Protein AF-A0A5C7M9V4-F1 (afdb_monomer)

Foldseek 3Di:
DDLVVLVPDDLLRLLVLLCVLQQWAPWDCVCVVVPPQAIWTHHNPDPPRDIDGRDSQLQDPVSLVSLVVVCVVVVLVVQLVCQLCVPPVDPDDHSNSSSSSSSVSSVD

pLDDT: mean 83.97, std 14.18, range [41.09, 96.88]

Solvent-accessible surface area (backbone atoms only — not comparable to full-atom values): 6188 Å² total; per-residue (Å²): 109,55,71,74,63,53,71,70,44,52,65,69,59,46,39,53,50,50,40,47,78,69,43,43,38,81,70,40,66,79,43,50,74,50,89,84,56,46,38,31,19,25,56,70,81,60,85,84,75,61,73,38,68,47,71,61,32,46,80,29,58,76,51,40,51,62,57,50,54,52,33,56,76,69,70,41,51,64,59,30,49,51,49,43,37,79,75,66,75,47,97,74,68,48,30,39,51,50,47,48,17,46,52,50,50,75,56,112

Sequence (108 aa):
MTRSEVQKLSDELLLLKVAWLLGWKSIDKRYALFAHRGLSGRKPNDVDGIEHPVPDYPHDLNACHEMEKTIIKKGLVQDYVDHMFEENGEWHATARQRCEAFVLTMQK

Secondary structure (DSSP, 8-state):
--HHHHHTS-HHHHHHHHHHHTT-EEEEGGGGGSTTS--EEE-TT-SS---EEPP-TTT-TTTHHHHHHHHHHHT-HHHHHHHHHHHHS-TT--HHHHHHHHHHHHT-

Mean predicted aligned error: 5.88 Å

Radius of gyration: 13.82 Å; Cα contacts (8 Å, |Δi|>4): 134; chains: 1; bounding box: 35×24×36 Å

Structure (mmCIF, N/CA/C/O backbone):
data_AF-A0A5C7M9V4-F1
#
_entry.id   AF-A0A5C7M9V4-F1
#
loop_
_atom_site.group_PDB
_atom_site.id
_atom_site.type_symbol
_atom_site.label_atom_id
_atom_site.label_alt_id
_atom_site.label_comp_id
_atom_site.label_asym_id
_atom_site.label_entity_id
_atom_site.label_seq_id
_atom_site.pdbx_PDB_ins_code
_atom_site.Cartn_x
_atom_site.Cartn_y
_atom_site.Cartn_z
_atom_site.occupancy
_atom_site.B_iso_or_equiv
_atom_site.auth_seq_id
_atom_site.auth_comp_id
_atom_site.auth_asym_id
_atom_site.auth_atom_id
_atom_site.pdbx_PDB_model_num
ATOM 1 N N . MET A 1 1 ? 0.919 -5.653 10.106 1.00 85.12 1 MET A N 1
ATOM 2 C CA . MET A 1 1 ? 1.474 -4.561 10.943 1.00 85.12 1 MET A CA 1
ATOM 3 C C . MET A 1 1 ? 0.336 -3.921 11.713 1.00 85.12 1 MET A C 1
ATOM 5 O O . MET A 1 1 ? -0.796 -3.987 11.253 1.00 85.12 1 MET A O 1
ATOM 9 N N . THR A 1 2 ? 0.610 -3.317 12.863 1.00 90.62 2 THR A N 1
ATOM 10 C CA . THR A 1 2 ? -0.377 -2.496 13.574 1.00 90.62 2 THR A CA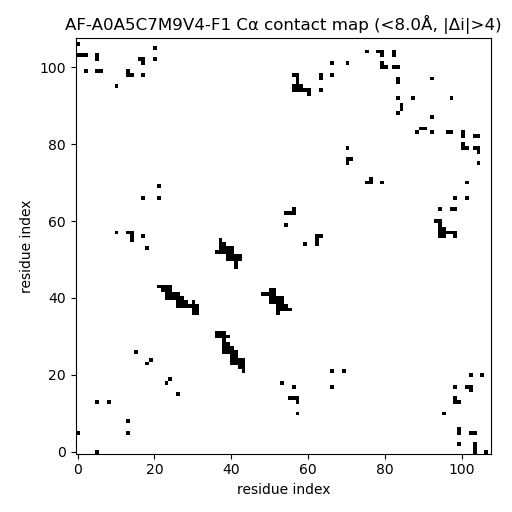 1
ATOM 11 C C . THR A 1 2 ? -0.518 -1.126 12.904 1.00 90.62 2 THR A C 1
ATOM 13 O O . THR A 1 2 ? 0.398 -0.657 12.225 1.00 90.62 2 THR A O 1
ATOM 16 N N . ARG A 1 3 ? -1.646 -0.444 13.130 1.00 89.50 3 ARG A N 1
ATOM 17 C CA . ARG A 1 3 ? -1.891 0.920 12.623 1.00 89.50 3 ARG A CA 1
ATOM 18 C C . ARG A 1 3 ? -0.785 1.902 13.019 1.00 89.50 3 ARG A C 1
ATOM 20 O O . ARG A 1 3 ? -0.240 2.585 12.159 1.00 89.50 3 ARG A O 1
ATOM 27 N N . SER A 1 4 ? -0.388 1.902 14.295 1.00 91.75 4 SER A N 1
ATOM 28 C CA . SER A 1 4 ? 0.671 2.794 14.794 1.00 91.75 4 SER A CA 1
ATOM 29 C C . SER A 1 4 ? 2.021 2.549 14.114 1.00 91.75 4 SER A C 1
ATOM 31 O O . SER A 1 4 ? 2.788 3.486 13.909 1.00 91.75 4 SER A O 1
ATOM 33 N N . GLU A 1 5 ? 2.327 1.302 13.749 1.00 94.62 5 GLU A N 1
ATOM 34 C CA . GLU A 1 5 ? 3.551 0.985 13.007 1.00 94.62 5 GLU A CA 1
ATOM 35 C C . GLU A 1 5 ? 3.503 1.515 11.573 1.00 94.62 5 GLU A C 1
ATOM 37 O O . GLU A 1 5 ? 4.525 1.973 11.070 1.00 94.62 5 GLU A O 1
ATOM 42 N N . VAL A 1 6 ? 2.339 1.457 10.918 1.00 94.00 6 VAL A N 1
ATOM 43 C CA . VAL A 1 6 ? 2.165 1.933 9.537 1.00 94.00 6 VAL A CA 1
ATOM 44 C C . VAL A 1 6 ? 2.257 3.459 9.461 1.00 94.00 6 VAL A C 1
ATOM 46 O O . VAL A 1 6 ? 2.992 3.973 8.624 1.00 94.00 6 VAL A O 1
ATOM 49 N N . GLN A 1 7 ? 1.618 4.182 10.380 1.00 92.38 7 GLN A N 1
ATOM 50 C CA . GLN A 1 7 ? 1.649 5.654 10.419 1.00 92.38 7 GLN A CA 1
ATOM 51 C C . GLN A 1 7 ? 3.055 6.228 10.644 1.00 92.38 7 GLN A C 1
ATOM 53 O O . GLN A 1 7 ? 3.380 7.315 10.176 1.00 92.38 7 GLN A O 1
ATOM 58 N N . LYS A 1 8 ? 3.916 5.491 11.355 1.00 95.44 8 LYS A N 1
ATOM 59 C CA . LYS A 1 8 ? 5.307 5.893 11.622 1.00 95.44 8 LYS A CA 1
ATOM 60 C C . LYS A 1 8 ? 6.246 5.675 10.436 1.00 95.44 8 LYS A C 1
ATOM 62 O O . LYS A 1 8 ? 7.420 6.033 10.525 1.00 95.44 8 LYS A O 1
ATOM 67 N N . LEU A 1 9 ? 5.779 5.060 9.350 1.00 92.44 9 LEU A N 1
ATOM 68 C CA . LEU A 1 9 ? 6.600 4.871 8.160 1.00 92.44 9 LEU A CA 1
ATOM 69 C C . LEU A 1 9 ? 6.880 6.215 7.493 1.00 92.44 9 LEU A C 1
ATOM 71 O O . LEU A 1 9 ? 5.985 7.040 7.340 1.00 92.44 9 LEU A O 1
ATOM 75 N N . SER A 1 10 ? 8.105 6.411 7.011 1.00 92.31 10 SER A N 1
ATOM 76 C CA . SER A 1 10 ? 8.355 7.468 6.031 1.00 92.31 10 SER A CA 1
ATOM 77 C C . SER A 1 10 ? 7.590 7.180 4.736 1.00 92.31 10 SER A C 1
ATOM 79 O O . SER A 1 10 ? 7.290 6.024 4.429 1.00 92.31 10 SER A O 1
ATOM 81 N N . ASP A 1 11 ? 7.313 8.215 3.947 1.00 90.62 11 ASP A N 1
ATOM 82 C CA . ASP A 1 11 ? 6.639 8.102 2.646 1.00 90.62 11 ASP A CA 1
ATOM 83 C C . ASP A 1 11 ? 7.375 7.138 1.716 1.00 90.62 11 ASP A C 1
ATOM 85 O O . ASP A 1 11 ? 6.748 6.323 1.052 1.00 90.62 11 ASP A O 1
ATOM 89 N N . GLU A 1 12 ? 8.709 7.125 1.754 1.00 87.31 12 GLU A N 1
ATOM 90 C CA . GLU A 1 12 ? 9.518 6.170 0.993 1.00 87.31 12 GLU A CA 1
ATOM 91 C C . GLU A 1 12 ? 9.271 4.712 1.424 1.00 87.31 12 GLU A C 1
ATOM 93 O O . GLU A 1 12 ? 9.107 3.821 0.586 1.00 87.31 12 GLU A O 1
ATOM 98 N N . LEU A 1 13 ? 9.223 4.436 2.732 1.00 90.06 13 LEU A N 1
ATOM 99 C CA . LEU A 1 13 ? 8.966 3.082 3.232 1.00 90.06 13 LEU A CA 1
ATOM 100 C C . LEU A 1 13 ? 7.518 2.650 2.991 1.00 90.06 13 LEU A C 1
ATOM 102 O O . LEU A 1 13 ? 7.268 1.472 2.716 1.00 90.06 13 LEU A O 1
ATOM 106 N N . LEU A 1 14 ? 6.576 3.587 3.086 1.00 93.38 14 LEU A N 1
ATOM 107 C CA . LEU A 1 14 ? 5.173 3.358 2.770 1.00 93.38 14 LEU A CA 1
ATOM 108 C C . LEU A 1 14 ? 5.002 3.038 1.279 1.00 93.38 14 LEU A C 1
ATOM 110 O O . LEU A 1 14 ? 4.393 2.023 0.940 1.00 93.38 14 LEU A O 1
ATOM 114 N N . LEU A 1 15 ? 5.631 3.827 0.405 1.00 91.94 15 LEU A N 1
ATOM 115 C CA . LEU A 1 15 ? 5.675 3.623 -1.040 1.00 91.94 15 LEU A CA 1
ATOM 116 C C . LEU A 1 15 ? 6.195 2.224 -1.401 1.00 91.94 15 LEU A C 1
ATOM 118 O O . LEU A 1 15 ? 5.556 1.497 -2.162 1.00 91.94 15 LEU A O 1
ATOM 122 N N . LEU A 1 16 ? 7.328 1.819 -0.816 1.00 89.44 16 LEU A N 1
ATOM 123 C CA . LEU A 1 16 ? 7.912 0.491 -1.030 1.00 89.44 16 LEU A CA 1
ATOM 124 C C . LEU A 1 16 ? 6.950 -0.630 -0.635 1.00 89.44 16 LEU A C 1
ATOM 126 O O . LEU A 1 16 ? 6.792 -1.602 -1.375 1.00 89.44 16 LEU A O 1
ATOM 130 N N . LYS A 1 17 ? 6.284 -0.497 0.518 1.00 92.94 17 LYS A N 1
ATOM 131 C CA . LYS A 1 17 ? 5.309 -1.493 0.979 1.00 92.94 17 LYS A CA 1
ATOM 132 C C . LYS A 1 17 ? 4.110 -1.590 0.047 1.00 92.94 17 LYS A C 1
ATOM 134 O O . LYS A 1 17 ? 3.740 -2.705 -0.314 1.00 92.94 17 LYS A O 1
ATOM 139 N N . VAL A 1 18 ? 3.532 -0.460 -0.358 1.00 94.12 18 VAL A N 1
ATOM 140 C CA . VAL A 1 18 ? 2.420 -0.425 -1.319 1.00 94.12 18 VAL A CA 1
ATOM 141 C C . VAL A 1 18 ? 2.823 -1.116 -2.619 1.00 94.12 18 VAL A C 1
ATOM 143 O O . VAL A 1 18 ? 2.129 -2.024 -3.075 1.00 94.12 18 VAL A O 1
ATOM 146 N N . ALA A 1 19 ? 3.977 -0.751 -3.180 1.00 92.12 19 ALA A N 1
ATOM 147 C CA . ALA A 1 19 ? 4.475 -1.337 -4.416 1.00 92.12 19 ALA A CA 1
ATOM 148 C C . ALA A 1 19 ? 4.666 -2.861 -4.292 1.00 92.12 19 ALA A C 1
ATOM 150 O O . ALA A 1 19 ? 4.196 -3.613 -5.146 1.00 92.12 19 ALA A O 1
ATOM 151 N N . TRP A 1 20 ? 5.269 -3.353 -3.206 1.00 91.50 20 TRP A N 1
ATOM 152 C CA . TRP A 1 20 ? 5.403 -4.798 -2.985 1.00 91.50 20 TRP A CA 1
ATOM 153 C C . TRP A 1 20 ? 4.059 -5.518 -2.870 1.00 91.50 20 TRP A C 1
ATOM 155 O O . TRP A 1 20 ? 3.889 -6.581 -3.465 1.00 91.50 20 TRP A O 1
ATOM 165 N N . LEU A 1 21 ? 3.091 -4.946 -2.152 1.00 94.38 21 LEU A N 1
ATOM 166 C CA . LEU A 1 21 ? 1.751 -5.526 -1.996 1.00 94.38 21 LEU A CA 1
ATOM 167 C C . LEU A 1 21 ? 0.949 -5.525 -3.305 1.00 94.38 21 LEU A C 1
ATOM 169 O O . LEU A 1 21 ? 0.124 -6.410 -3.527 1.00 94.38 21 LEU A O 1
ATOM 173 N N . LEU A 1 22 ? 1.232 -4.571 -4.193 1.00 93.12 22 LEU A N 1
ATOM 174 C CA . LEU A 1 22 ? 0.734 -4.546 -5.567 1.00 93.12 22 LEU A CA 1
ATOM 175 C C . LEU A 1 22 ? 1.472 -5.522 -6.497 1.00 93.12 22 LEU A C 1
ATOM 177 O O . LEU A 1 22 ? 1.077 -5.676 -7.648 1.00 93.12 22 LEU A O 1
ATOM 181 N N . GLY A 1 23 ? 2.517 -6.200 -6.014 1.00 91.56 23 GLY A N 1
ATOM 182 C CA . GLY A 1 23 ? 3.263 -7.214 -6.756 1.00 91.56 23 GLY A CA 1
ATOM 183 C C . GLY A 1 23 ? 4.412 -6.670 -7.603 1.00 91.56 23 GLY A C 1
ATOM 184 O O . GLY A 1 23 ? 4.911 -7.395 -8.466 1.00 91.56 23 GLY A O 1
ATOM 185 N N . TRP A 1 24 ? 4.833 -5.419 -7.390 1.00 90.56 24 TRP A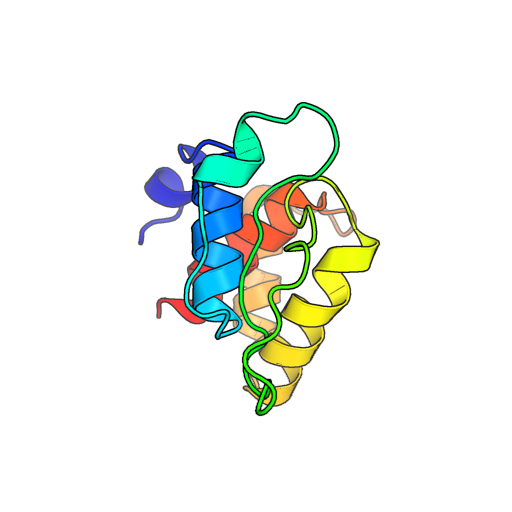 N 1
ATOM 186 C CA . TRP A 1 24 ? 6.035 -4.885 -8.029 1.00 90.56 24 TRP A CA 1
ATOM 187 C C . TRP A 1 24 ? 7.263 -5.699 -7.611 1.00 90.56 24 TRP A C 1
ATOM 189 O O . TRP A 1 24 ? 7.410 -6.091 -6.450 1.00 90.56 24 TRP A O 1
ATOM 199 N N . LYS A 1 25 ? 8.165 -5.948 -8.562 1.00 84.75 25 LYS A N 1
ATOM 200 C CA . LYS A 1 25 ? 9.384 -6.746 -8.364 1.00 84.75 25 LYS A CA 1
ATOM 201 C C . LYS A 1 25 ? 10.627 -5.916 -8.648 1.00 84.75 25 LYS A C 1
ATOM 203 O O . LYS A 1 25 ? 10.551 -4.920 -9.359 1.00 84.75 25 LYS A O 1
ATOM 208 N N . SER A 1 26 ? 11.773 -6.355 -8.123 1.00 81.69 26 SER A N 1
ATOM 209 C CA . SER A 1 26 ? 13.083 -5.747 -8.407 1.00 81.69 26 SER A CA 1
ATOM 210 C C . SER A 1 26 ? 13.090 -4.225 -8.228 1.00 81.69 26 SER A C 1
ATOM 212 O O . SER A 1 26 ? 13.573 -3.510 -9.095 1.00 81.69 26 SER A O 1
ATOM 214 N N . ILE A 1 27 ? 12.492 -3.734 -7.135 1.00 79.25 27 ILE A N 1
ATOM 215 C CA . ILE A 1 27 ? 12.415 -2.293 -6.883 1.00 79.25 27 ILE A CA 1
ATOM 216 C C . ILE A 1 27 ? 13.818 -1.780 -6.549 1.00 79.25 27 ILE A C 1
ATOM 218 O O . ILE A 1 27 ? 14.375 -2.140 -5.507 1.00 79.25 27 ILE A O 1
ATOM 222 N N . ASP A 1 28 ? 14.384 -0.962 -7.430 1.00 71.06 28 ASP A N 1
ATOM 223 C CA . ASP A 1 28 ? 15.718 -0.400 -7.277 1.00 71.06 28 ASP A CA 1
ATOM 224 C C . ASP A 1 28 ? 15.646 0.981 -6.613 1.00 71.06 28 ASP A C 1
ATOM 226 O O . ASP A 1 28 ? 15.019 1.923 -7.102 1.00 71.06 28 ASP A O 1
ATOM 230 N N . LYS A 1 29 ? 16.321 1.101 -5.467 1.00 66.25 29 LYS A N 1
ATOM 231 C CA . LYS A 1 29 ? 16.423 2.347 -4.699 1.00 66.25 29 LYS A CA 1
ATOM 232 C C . LYS A 1 29 ? 17.475 3.304 -5.255 1.00 66.25 29 LYS A C 1
ATOM 234 O O . LYS A 1 29 ? 17.465 4.479 -4.906 1.00 66.25 29 LYS A O 1
ATOM 239 N N . ARG A 1 30 ? 18.388 2.837 -6.117 1.00 58.16 30 ARG A N 1
ATOM 240 C CA . ARG A 1 30 ? 19.475 3.658 -6.682 1.00 58.16 30 ARG A CA 1
ATOM 241 C C . ARG A 1 30 ? 18.946 4.823 -7.517 1.00 58.16 30 ARG A C 1
ATOM 243 O O . ARG A 1 30 ? 19.618 5.845 -7.613 1.00 58.16 30 ARG A O 1
ATOM 250 N N . TYR A 1 31 ? 17.733 4.707 -8.056 1.00 49.94 31 TYR A N 1
ATOM 251 C CA . TYR A 1 31 ? 17.088 5.772 -8.823 1.00 49.94 31 TYR A CA 1
ATOM 252 C C . TYR A 1 31 ? 16.391 6.839 -7.964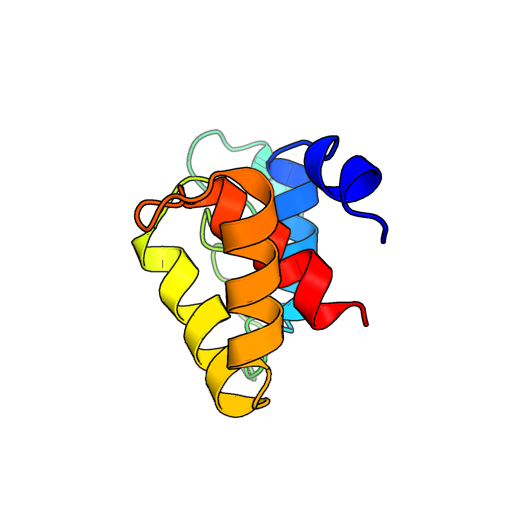 1.00 49.94 31 TYR A C 1
ATOM 254 O O . TYR A 1 31 ? 16.146 7.931 -8.472 1.00 49.94 31 TYR A O 1
ATOM 262 N N . ALA A 1 32 ? 16.197 6.606 -6.658 1.00 49.78 32 ALA A N 1
ATOM 263 C CA . ALA A 1 32 ? 15.682 7.622 -5.732 1.00 49.78 32 ALA A CA 1
ATOM 264 C C . ALA A 1 32 ? 16.642 8.820 -5.563 1.00 49.78 32 ALA A C 1
ATOM 266 O O . ALA A 1 32 ? 16.216 9.913 -5.204 1.00 49.78 32 ALA A O 1
ATOM 267 N N . LEU A 1 33 ? 17.935 8.631 -5.865 1.00 42.09 33 LEU A N 1
ATOM 268 C CA . LEU A 1 33 ? 18.971 9.669 -5.792 1.00 42.09 33 LEU A CA 1
ATOM 269 C C . LEU A 1 33 ? 18.918 10.684 -6.946 1.00 42.09 33 LEU A C 1
ATOM 271 O O . LEU A 1 33 ? 19.481 11.771 -6.823 1.00 42.09 33 LEU A O 1
ATOM 275 N N . PHE A 1 34 ? 18.231 10.380 -8.052 1.00 43.78 34 PHE A N 1
ATOM 276 C CA . PHE A 1 34 ? 18.014 11.347 -9.127 1.00 43.78 34 PHE A CA 1
ATOM 277 C C . PHE A 1 34 ? 16.675 12.046 -8.886 1.00 43.78 34 PHE A C 1
ATOM 279 O O . PHE A 1 34 ? 15.623 11.568 -9.307 1.00 43.78 34 PHE A O 1
ATOM 286 N N . ALA A 1 35 ? 16.776 13.171 -8.174 1.00 41.09 35 ALA A N 1
ATOM 287 C CA . ALA A 1 35 ? 15.784 14.023 -7.502 1.00 41.09 35 ALA A CA 1
ATOM 288 C C . ALA A 1 35 ? 14.410 14.323 -8.156 1.00 41.09 35 ALA A C 1
ATOM 290 O O . ALA A 1 35 ? 13.666 15.134 -7.616 1.00 41.09 35 ALA A O 1
ATOM 291 N N . HIS A 1 36 ? 14.017 13.697 -9.268 1.00 45.31 36 HIS A N 1
ATOM 292 C CA . HIS A 1 36 ? 12.734 13.944 -9.937 1.00 45.31 36 HIS A CA 1
ATOM 293 C C . HIS A 1 36 ? 12.029 12.691 -10.493 1.00 45.31 36 HIS A C 1
ATOM 295 O O . HIS A 1 36 ? 11.029 12.844 -11.191 1.00 45.31 36 HIS A O 1
ATOM 301 N N . ARG A 1 37 ? 12.528 11.462 -10.256 1.00 51.97 37 ARG A N 1
ATOM 302 C CA . ARG A 1 37 ? 11.977 10.249 -10.912 1.00 51.97 37 ARG A CA 1
ATOM 303 C C . ARG A 1 37 ? 11.448 9.128 -10.006 1.00 51.97 37 ARG A C 1
ATOM 305 O O . ARG A 1 37 ? 10.872 8.187 -10.542 1.00 51.97 37 ARG A O 1
ATOM 312 N N . GLY A 1 38 ? 11.554 9.243 -8.682 1.00 60.41 38 GLY A N 1
ATOM 313 C CA . GLY A 1 38 ? 11.027 8.228 -7.758 1.00 60.41 38 GLY A CA 1
ATOM 314 C C . GLY A 1 38 ? 11.756 6.877 -7.841 1.00 60.41 38 GLY A C 1
ATOM 315 O O . GLY A 1 38 ? 12.853 6.775 -8.391 1.00 60.41 38 GLY A O 1
ATOM 316 N N . LEU A 1 39 ? 11.163 5.836 -7.252 1.00 69.56 39 LEU A N 1
ATOM 317 C CA . LEU A 1 39 ? 11.665 4.457 -7.335 1.00 69.56 39 LEU A CA 1
ATOM 318 C C . LEU A 1 39 ? 11.407 3.873 -8.733 1.00 69.56 39 LEU A C 1
ATOM 320 O O . LEU A 1 39 ? 10.430 4.245 -9.377 1.00 69.56 39 LEU A O 1
ATOM 324 N N . SER A 1 40 ? 12.219 2.913 -9.183 1.00 77.38 40 SER A N 1
ATOM 325 C CA . SER A 1 40 ? 11.911 2.082 -10.359 1.00 77.38 40 SER A CA 1
ATOM 326 C C . SER A 1 40 ? 11.702 0.626 -9.956 1.00 77.38 40 SER A C 1
ATOM 328 O O . SER A 1 40 ? 12.247 0.165 -8.957 1.00 77.38 40 SER A O 1
ATOM 330 N N . GLY A 1 41 ? 10.892 -0.109 -10.712 1.00 76.56 41 GLY A N 1
ATOM 331 C CA . GLY A 1 41 ? 10.682 -1.537 -10.512 1.00 76.56 41 GLY A CA 1
ATOM 332 C C . GLY A 1 41 ? 9.956 -2.179 -11.686 1.00 76.56 41 GLY A C 1
ATOM 333 O O . GLY A 1 41 ? 9.466 -1.506 -12.591 1.00 76.56 41 GLY A O 1
ATOM 334 N N . ARG A 1 42 ? 9.867 -3.505 -11.675 1.00 81.31 42 ARG A N 1
ATOM 335 C CA . ARG A 1 42 ? 9.124 -4.269 -12.681 1.00 81.31 42 ARG A CA 1
ATOM 336 C C . ARG A 1 42 ? 7.668 -4.394 -12.272 1.00 81.31 42 ARG A C 1
ATOM 338 O O . ARG A 1 42 ? 7.373 -4.717 -11.116 1.00 81.31 42 ARG A O 1
ATOM 345 N N . LYS A 1 43 ? 6.761 -4.186 -13.225 1.00 81.75 43 LYS A N 1
ATOM 346 C CA . LYS A 1 43 ? 5.326 -4.378 -12.992 1.00 81.75 43 LYS A CA 1
ATOM 347 C C . LYS A 1 43 ? 5.008 -5.866 -12.754 1.00 81.75 43 LYS A C 1
ATOM 349 O O . LYS A 1 43 ? 5.745 -6.730 -13.228 1.00 81.75 43 LYS A O 1
ATOM 354 N N . PRO A 1 44 ? 3.895 -6.197 -12.071 1.00 74.25 44 PRO A N 1
ATOM 355 C CA . PRO A 1 44 ? 3.562 -7.578 -11.693 1.00 74.25 44 PRO A CA 1
ATOM 356 C C . PRO A 1 44 ? 3.500 -8.580 -12.859 1.00 74.25 44 PRO A C 1
ATOM 358 O O . PRO A 1 44 ? 3.752 -9.766 -12.651 1.00 74.25 44 PRO A O 1
ATOM 361 N N . ASN A 1 45 ? 3.210 -8.098 -14.072 1.00 77.44 45 ASN A N 1
ATOM 362 C CA . ASN A 1 45 ? 3.047 -8.902 -15.288 1.00 77.44 45 ASN A CA 1
ATOM 363 C C . ASN A 1 45 ? 4.075 -8.561 -16.376 1.00 77.44 45 ASN A C 1
ATOM 365 O O . ASN A 1 45 ? 3.845 -8.850 -17.546 1.00 77.44 45 ASN A O 1
ATOM 369 N N . ASP A 1 46 ? 5.167 -7.894 -16.009 1.00 78.25 46 ASP A N 1
ATOM 370 C CA . ASP A 1 46 ? 6.171 -7.488 -16.982 1.00 78.25 46 ASP A CA 1
ATOM 371 C C . ASP A 1 46 ? 7.017 -8.690 -17.415 1.00 78.25 46 ASP A C 1
ATOM 373 O O . ASP A 1 46 ? 7.719 -9.301 -16.601 1.00 78.25 46 ASP A O 1
ATOM 377 N N . VAL A 1 47 ? 6.908 -9.052 -18.691 1.00 68.31 47 VAL A N 1
ATOM 378 C CA . VAL A 1 47 ? 7.621 -10.183 -19.303 1.00 68.31 47 VAL A CA 1
ATOM 379 C C . VAL A 1 47 ? 8.919 -9.744 -19.976 1.00 68.31 47 VAL A C 1
ATOM 381 O O . VAL A 1 47 ? 9.832 -10.556 -20.119 1.00 68.31 47 VAL A O 1
ATOM 384 N N . ASP A 1 48 ? 9.042 -8.454 -20.294 1.00 75.06 48 ASP A N 1
ATOM 385 C CA . ASP A 1 48 ? 10.145 -7.907 -21.089 1.00 75.06 48 ASP A CA 1
ATOM 386 C C . ASP A 1 48 ? 11.358 -7.539 -20.217 1.00 75.06 48 ASP A C 1
ATOM 388 O O . ASP A 1 48 ? 12.430 -7.193 -20.713 1.00 75.06 48 ASP A O 1
ATOM 392 N N . GLY A 1 49 ? 11.200 -7.617 -18.890 1.00 73.12 49 GLY A N 1
ATOM 393 C CA . GLY A 1 49 ? 12.239 -7.284 -17.915 1.00 73.12 49 GLY A CA 1
ATOM 394 C C . GLY A 1 49 ? 12.523 -5.784 -17.797 1.00 73.12 49 GLY A C 1
ATOM 395 O O . GLY A 1 49 ? 13.508 -5.417 -17.150 1.00 73.12 49 GLY A O 1
ATOM 396 N N . ILE A 1 50 ? 11.673 -4.945 -18.394 1.00 78.25 50 ILE A N 1
ATOM 397 C CA . ILE A 1 50 ? 11.795 -3.488 -18.408 1.00 78.25 50 ILE A CA 1
ATOM 398 C C . ILE A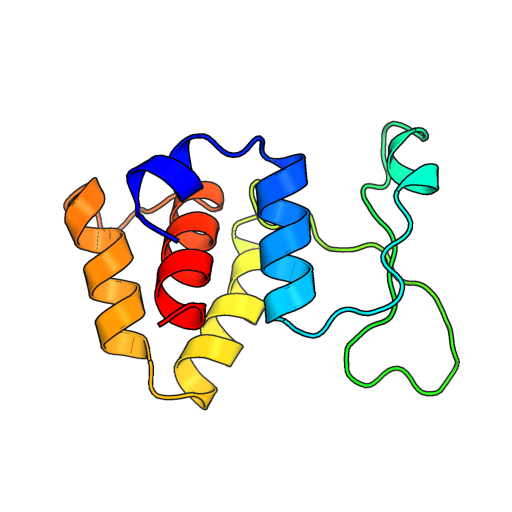 1 50 ? 11.459 -2.933 -17.018 1.00 78.25 50 ILE A C 1
ATOM 400 O O . ILE A 1 50 ? 10.524 -3.367 -16.350 1.00 78.25 50 ILE A O 1
ATOM 404 N N . GLU A 1 51 ? 12.257 -1.980 -16.541 1.00 81.00 51 GLU A N 1
ATOM 405 C CA . GLU A 1 51 ? 11.943 -1.253 -15.312 1.00 81.00 51 GLU A CA 1
ATOM 406 C C . GLU A 1 51 ? 11.075 -0.034 -15.618 1.00 81.00 51 GLU A C 1
ATOM 408 O O . GLU A 1 51 ? 11.343 0.743 -16.537 1.00 81.00 51 GLU A O 1
ATOM 413 N N . HIS A 1 52 ? 10.043 0.154 -14.804 1.00 81.81 52 HIS A N 1
ATOM 414 C CA . HIS A 1 52 ? 9.132 1.282 -14.866 1.00 81.81 52 HIS A CA 1
ATOM 415 C C . HIS A 1 52 ? 9.259 2.145 -13.612 1.00 81.81 52 HIS A C 1
ATOM 417 O O . HIS A 1 52 ? 9.542 1.614 -12.536 1.00 81.81 52 HIS A O 1
ATOM 423 N N . PRO A 1 53 ? 9.000 3.459 -13.711 1.00 84.19 53 PRO A N 1
ATOM 424 C CA . PRO A 1 53 ? 8.856 4.284 -12.523 1.00 84.19 53 PRO A CA 1
ATOM 425 C C . PRO A 1 53 ? 7.688 3.759 -11.680 1.00 84.19 53 PRO A C 1
ATOM 427 O O . PRO A 1 53 ? 6.586 3.532 -12.192 1.00 84.19 53 PRO A O 1
ATOM 430 N N . VAL A 1 54 ? 7.944 3.548 -10.393 1.00 85.88 54 VAL A N 1
ATOM 431 C CA . VAL A 1 54 ? 6.920 3.249 -9.396 1.00 85.88 54 VAL A CA 1
ATOM 432 C C . VAL A 1 54 ? 6.149 4.548 -9.146 1.00 85.88 54 VAL A C 1
ATOM 434 O O . VAL A 1 54 ? 6.778 5.560 -8.828 1.00 85.88 54 VAL A O 1
ATOM 437 N N . PRO A 1 55 ? 4.813 4.555 -9.294 1.00 88.31 55 PRO A N 1
ATOM 438 C CA . PRO A 1 55 ? 4.000 5.734 -9.017 1.00 88.31 55 PRO A CA 1
ATOM 439 C C . PRO A 1 55 ? 4.189 6.241 -7.588 1.00 88.31 55 PRO A C 1
ATOM 441 O O . PRO A 1 55 ? 4.347 5.438 -6.672 1.00 88.31 55 PRO A O 1
ATOM 444 N N . ASP A 1 56 ? 4.112 7.554 -7.388 1.00 88.44 56 ASP A N 1
ATOM 445 C CA . ASP A 1 56 ? 4.234 8.181 -6.068 1.00 88.44 56 ASP A CA 1
ATOM 446 C C . ASP A 1 56 ? 2.925 8.059 -5.266 1.00 88.44 56 ASP A C 1
ATOM 448 O O . ASP A 1 56 ? 2.210 9.033 -5.032 1.00 88.44 56 ASP A O 1
ATOM 452 N N . TYR A 1 57 ? 2.569 6.824 -4.895 1.00 91.75 57 TYR A N 1
ATOM 453 C CA . TYR A 1 57 ? 1.290 6.514 -4.249 1.00 91.75 57 TYR A CA 1
ATOM 454 C C . TYR A 1 57 ? 0.985 7.372 -3.005 1.00 91.75 57 TYR A C 1
ATOM 456 O O . TYR A 1 57 ? -0.155 7.819 -2.897 1.00 91.75 57 TYR A O 1
ATOM 464 N N . PRO A 1 58 ? 1.932 7.657 -2.081 1.00 93.12 58 PRO A N 1
ATOM 465 C CA . PRO A 1 58 ? 1.631 8.465 -0.895 1.00 93.12 58 PRO A CA 1
ATOM 466 C C . PRO A 1 58 ? 1.237 9.919 -1.194 1.00 93.12 58 PRO A C 1
ATOM 468 O O . PRO A 1 58 ? 0.582 10.545 -0.360 1.00 93.12 58 PRO A O 1
ATOM 471 N N . HIS A 1 59 ? 1.592 10.452 -2.367 1.00 89.19 59 HIS A N 1
ATOM 472 C CA . HIS A 1 59 ? 1.364 11.857 -2.719 1.00 89.19 59 HIS A CA 1
ATOM 473 C C . HIS A 1 59 ? 0.408 12.060 -3.907 1.00 89.19 59 HIS A C 1
ATOM 475 O O . HIS A 1 59 ? -0.084 13.172 -4.099 1.00 89.19 59 HIS A O 1
ATOM 481 N N . ASP A 1 60 ? 0.098 11.015 -4.682 1.00 89.81 60 ASP A N 1
ATOM 482 C CA . ASP A 1 60 ? -0.788 11.081 -5.851 1.00 89.81 60 ASP A CA 1
ATOM 483 C C . ASP A 1 60 ? -2.069 10.251 -5.655 1.00 89.81 60 ASP A C 1
ATOM 485 O O . ASP A 1 60 ? -2.074 9.016 -5.685 1.00 89.81 60 ASP A O 1
ATOM 489 N N . LEU A 1 61 ? -3.202 10.947 -5.513 1.00 89.56 61 LEU A N 1
ATOM 490 C CA . LEU A 1 61 ? -4.522 10.319 -5.409 1.00 89.56 61 LEU A CA 1
ATOM 491 C C . LEU A 1 61 ? -4.878 9.489 -6.649 1.00 89.56 61 LEU A C 1
ATOM 493 O O . LEU A 1 61 ? -5.527 8.455 -6.514 1.00 89.56 61 LEU A O 1
ATOM 497 N N . ASN A 1 62 ? -4.437 9.887 -7.845 1.00 89.44 62 ASN A N 1
ATOM 498 C CA . ASN A 1 62 ? -4.725 9.122 -9.057 1.00 89.44 62 ASN A CA 1
ATOM 499 C C . ASN A 1 62 ? -3.964 7.796 -9.077 1.00 89.44 62 ASN A C 1
ATOM 501 O O . ASN A 1 62 ? -4.494 6.793 -9.556 1.00 89.44 62 ASN A O 1
ATOM 505 N N . ALA A 1 63 ? -2.748 7.767 -8.523 1.00 89.44 63 ALA A N 1
ATOM 506 C CA . ALA A 1 63 ? -1.982 6.536 -8.377 1.00 89.44 63 ALA A CA 1
ATOM 507 C C . ALA A 1 63 ? -2.689 5.539 -7.44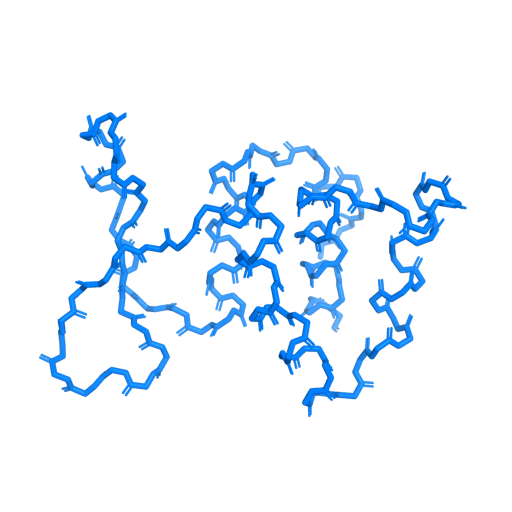1 1.00 89.44 63 ALA A C 1
ATOM 509 O O . ALA A 1 63 ? -2.630 4.327 -7.663 1.00 89.44 63 ALA A O 1
ATOM 510 N N . CYS A 1 64 ? -3.427 6.028 -6.438 1.00 93.44 64 CYS A N 1
ATOM 511 C CA . CYS A 1 64 ? -4.152 5.183 -5.488 1.00 93.44 64 CYS A CA 1
ATOM 512 C C . CYS A 1 64 ? -5.249 4.315 -6.131 1.00 93.44 64 CYS A C 1
ATOM 514 O O . CYS A 1 64 ? -5.583 3.265 -5.580 1.00 93.44 64 CYS A O 1
ATOM 516 N N . HIS A 1 65 ? -5.754 4.665 -7.319 1.00 92.00 65 HIS A N 1
ATOM 517 C CA . HIS A 1 65 ? -6.759 3.849 -8.009 1.00 92.00 65 HIS A CA 1
ATOM 518 C C . HIS A 1 65 ? -6.300 2.404 -8.272 1.00 92.00 65 HIS A C 1
ATOM 520 O O . HIS A 1 65 ? -7.122 1.488 -8.268 1.00 92.00 65 HIS A O 1
ATOM 526 N N . GLU A 1 66 ? -5.004 2.154 -8.484 1.00 89.62 66 GLU A N 1
ATOM 527 C CA . GLU A 1 66 ? -4.502 0.785 -8.690 1.00 89.62 66 GLU A CA 1
ATOM 528 C C . GLU A 1 66 ? -4.547 -0.060 -7.401 1.00 89.62 66 GLU A C 1
ATOM 530 O O . GLU A 1 66 ? -4.823 -1.266 -7.448 1.00 89.62 66 GLU A O 1
ATOM 535 N N . MET A 1 67 ? -4.362 0.573 -6.235 1.00 94.31 67 MET A N 1
ATOM 536 C CA . MET A 1 67 ? -4.594 -0.061 -4.931 1.00 94.31 67 MET A CA 1
ATOM 537 C C . MET A 1 67 ? -6.061 -0.444 -4.772 1.00 94.31 67 MET A C 1
ATOM 539 O O . MET A 1 67 ? -6.379 -1.588 -4.450 1.00 94.31 67 MET A O 1
ATOM 543 N N . GLU A 1 68 ? -6.965 0.480 -5.076 1.00 94.56 68 GLU A N 1
ATOM 544 C CA . GLU A 1 68 ? -8.406 0.288 -4.906 1.00 94.56 68 GLU A CA 1
ATOM 545 C C . GLU A 1 68 ? -8.958 -0.794 -5.837 1.00 94.56 68 GLU A C 1
ATOM 547 O O . GLU A 1 68 ? -9.716 -1.659 -5.399 1.00 94.56 68 GLU A O 1
ATOM 552 N N . LYS A 1 69 ? -8.499 -0.847 -7.095 1.00 95.06 69 LYS A N 1
ATOM 553 C CA . LYS A 1 69 ? -8.796 -1.968 -8.003 1.00 95.06 69 LYS A CA 1
ATOM 554 C C . LYS A 1 69 ? -8.367 -3.308 -7.408 1.00 95.06 69 LYS A C 1
ATOM 556 O O . LYS A 1 69 ? -9.092 -4.297 -7.526 1.00 95.06 69 LYS A O 1
ATOM 561 N N . THR A 1 70 ? -7.201 -3.347 -6.765 1.00 94.94 70 THR A N 1
ATOM 562 C CA . THR A 1 70 ? -6.681 -4.558 -6.117 1.00 94.94 70 THR A CA 1
ATOM 563 C C . THR A 1 70 ? -7.542 -4.968 -4.921 1.00 94.94 70 THR A C 1
ATOM 565 O O . THR A 1 70 ? -7.881 -6.147 -4.801 1.00 94.94 70 THR A O 1
ATOM 568 N N . ILE A 1 71 ? -7.955 -4.010 -4.087 1.00 96.81 71 ILE A N 1
ATOM 569 C CA . ILE A 1 71 ? -8.882 -4.223 -2.965 1.00 96.81 71 ILE A CA 1
ATOM 570 C C . ILE A 1 71 ? -10.227 -4.774 -3.452 1.00 96.81 71 ILE A C 1
ATOM 572 O O . ILE A 1 71 ? -10.687 -5.799 -2.945 1.00 96.81 71 ILE A O 1
ATOM 576 N N . ILE A 1 72 ? -10.823 -4.150 -4.476 1.00 96.31 72 ILE A N 1
ATOM 577 C CA . ILE A 1 72 ? -12.095 -4.583 -5.075 1.00 96.31 72 ILE A CA 1
ATOM 578 C C . ILE A 1 72 ? -11.973 -6.013 -5.601 1.00 96.31 72 ILE A C 1
ATOM 580 O O . ILE A 1 72 ? -12.787 -6.870 -5.263 1.00 96.31 72 ILE A O 1
ATOM 584 N N . LYS A 1 73 ? -10.924 -6.304 -6.380 1.00 96.06 73 LYS A N 1
ATOM 585 C CA . LYS A 1 73 ? -10.687 -7.639 -6.946 1.00 96.06 73 LYS A CA 1
ATOM 586 C C . LYS A 1 73 ? -10.541 -8.720 -5.870 1.00 96.06 73 LYS A C 1
ATOM 588 O O . LYS A 1 73 ? -10.895 -9.870 -6.116 1.00 96.06 73 LYS A O 1
ATOM 593 N N . LYS A 1 74 ? -10.001 -8.369 -4.700 1.00 95.31 74 LYS A N 1
ATOM 594 C CA . LYS A 1 74 ? -9.817 -9.280 -3.562 1.00 95.31 74 LYS A CA 1
ATOM 595 C C . LYS A 1 74 ? -11.034 -9.362 -2.635 1.00 95.31 74 LYS A C 1
ATOM 597 O O . LYS A 1 74 ? -11.011 -10.172 -1.717 1.00 95.31 74 LYS A O 1
ATOM 602 N N . GLY A 1 75 ? -12.077 -8.561 -2.862 1.00 96.38 75 GLY A N 1
ATOM 603 C CA . GLY A 1 75 ? -13.265 -8.530 -2.007 1.00 96.38 75 GLY A CA 1
ATOM 604 C C . GLY A 1 75 ? -13.025 -7.909 -0.627 1.00 96.38 75 GLY A C 1
ATOM 605 O O . GLY A 1 75 ? -13.793 -8.173 0.288 1.00 96.38 75 GLY A O 1
ATOM 606 N N . LEU A 1 76 ? -11.983 -7.084 -0.469 1.00 96.81 76 LEU A N 1
ATOM 607 C CA . LEU A 1 76 ? -11.565 -6.509 0.822 1.00 96.81 76 LEU A CA 1
ATOM 608 C C . LEU A 1 76 ? -12.080 -5.076 1.036 1.00 96.81 76 LEU A C 1
ATOM 610 O O . LEU A 1 76 ? -11.493 -4.298 1.785 1.00 96.81 76 LEU A O 1
ATOM 614 N N . VAL A 1 77 ? -13.144 -4.687 0.327 1.00 95.31 77 VAL A N 1
ATOM 615 C CA . VAL A 1 77 ? -13.622 -3.295 0.299 1.00 95.31 77 VAL A CA 1
ATOM 616 C C . VAL A 1 77 ? -14.023 -2.817 1.691 1.00 95.31 77 VAL A C 1
ATOM 618 O O . VAL A 1 77 ? -13.646 -1.712 2.065 1.00 95.31 77 VAL A O 1
ATOM 621 N N . GLN A 1 78 ? -14.738 -3.643 2.461 1.00 94.06 78 GLN A N 1
ATOM 622 C CA . GLN A 1 78 ? -15.194 -3.247 3.793 1.00 94.06 78 GLN A CA 1
ATOM 623 C C . GLN A 1 78 ? -14.021 -3.033 4.754 1.00 94.06 78 GLN A C 1
ATOM 625 O O . GLN A 1 78 ? -13.951 -1.975 5.363 1.00 94.06 78 GLN A O 1
ATOM 630 N N . ASP A 1 79 ? -13.054 -3.956 4.808 1.00 94.38 79 ASP A N 1
ATOM 631 C CA . ASP A 1 79 ? -11.848 -3.797 5.636 1.00 94.38 79 ASP A CA 1
ATOM 632 C C . ASP A 1 79 ? -11.072 -2.520 5.289 1.00 94.38 79 ASP A C 1
ATOM 634 O O . ASP A 1 79 ? -10.620 -1.792 6.172 1.00 94.38 79 ASP A O 1
ATOM 638 N N . TYR A 1 80 ? -10.930 -2.232 3.993 1.00 93.75 80 TYR A N 1
ATOM 639 C CA . TYR A 1 80 ? -10.250 -1.030 3.521 1.00 93.75 80 TYR A CA 1
ATOM 640 C C . TYR A 1 80 ? -10.979 0.248 3.934 1.00 93.75 80 TYR A C 1
ATOM 642 O O . TYR A 1 80 ? -10.351 1.191 4.417 1.00 93.75 80 TYR A O 1
ATOM 650 N N . VAL A 1 81 ? -12.303 0.268 3.779 1.00 91.69 81 VAL A N 1
ATOM 651 C CA . VAL A 1 81 ? -13.158 1.377 4.209 1.00 91.69 81 VAL A CA 1
ATOM 652 C C . VAL A 1 81 ? -13.068 1.558 5.721 1.00 91.69 81 VAL A C 1
ATOM 654 O O . VAL A 1 81 ? -12.759 2.659 6.166 1.00 91.69 81 VAL A O 1
ATOM 657 N N . ASP A 1 82 ? -13.228 0.497 6.506 1.00 91.12 82 ASP A N 1
ATOM 658 C CA . ASP A 1 82 ? -13.124 0.549 7.966 1.00 91.12 82 ASP A CA 1
ATOM 659 C C . ASP A 1 82 ? -11.770 1.128 8.393 1.00 91.12 82 ASP A C 1
ATOM 661 O O . ASP A 1 82 ? -11.704 2.030 9.230 1.00 91.12 82 ASP A O 1
ATOM 665 N N . HIS A 1 83 ? -10.681 0.710 7.737 1.00 91.25 83 HIS A N 1
ATOM 666 C CA . HIS A 1 83 ? -9.360 1.246 8.032 1.00 91.25 83 HIS A CA 1
ATOM 667 C C . HIS A 1 83 ? -9.193 2.732 7.689 1.00 91.25 83 HIS A C 1
ATOM 669 O O . HIS A 1 83 ? -8.481 3.418 8.427 1.00 91.25 83 HIS A O 1
ATOM 675 N N . MET A 1 84 ? -9.848 3.236 6.639 1.00 88.06 84 MET A N 1
ATOM 676 C CA . MET A 1 84 ? -9.866 4.669 6.313 1.00 88.06 84 MET A CA 1
ATOM 677 C C . MET A 1 84 ? -10.737 5.483 7.285 1.00 88.06 84 MET A C 1
ATOM 679 O O . MET A 1 84 ? -10.366 6.595 7.660 1.00 88.06 84 MET A O 1
ATOM 683 N N . PHE A 1 85 ? -11.888 4.947 7.705 1.0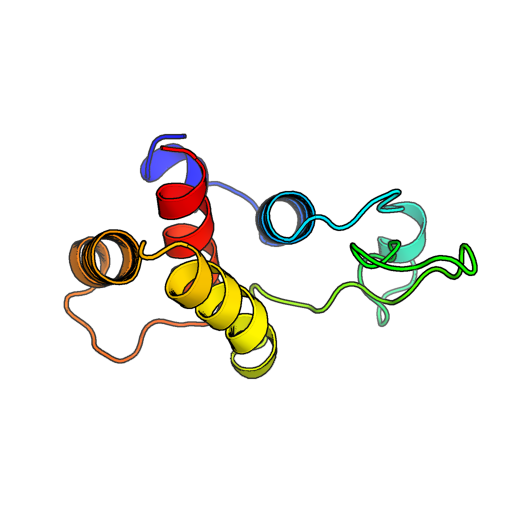0 82.75 85 PHE A N 1
ATOM 684 C CA . PHE A 1 85 ? -12.851 5.664 8.550 1.00 82.75 85 PHE A CA 1
ATOM 685 C C . PHE A 1 85 ? -12.465 5.701 10.028 1.00 82.75 85 PHE A C 1
ATOM 687 O O . PHE A 1 85 ? -12.702 6.720 10.674 1.00 82.75 85 PHE A O 1
ATOM 694 N N . GLU A 1 86 ? -11.837 4.642 10.548 1.00 75.25 86 GLU A N 1
ATOM 695 C CA . GLU A 1 86 ? -11.329 4.583 11.929 1.00 75.25 86 GLU A CA 1
ATOM 696 C C . GLU A 1 86 ? -10.342 5.713 12.269 1.00 75.25 86 GLU A C 1
ATOM 698 O O . GLU A 1 86 ? -10.103 5.980 13.444 1.00 75.25 86 GLU A O 1
ATOM 703 N N . GLU A 1 87 ? -9.751 6.363 11.263 1.00 61.28 87 GLU A N 1
ATOM 704 C CA . GLU A 1 87 ? -8.705 7.366 11.455 1.00 61.28 87 GLU A CA 1
ATOM 705 C C . GLU A 1 87 ? -9.224 8.806 11.449 1.00 61.28 87 GLU A C 1
ATOM 707 O O . GLU A 1 87 ? -8.779 9.609 12.264 1.00 61.28 87 GLU A O 1
ATOM 712 N N . ASN A 1 88 ? -10.186 9.130 1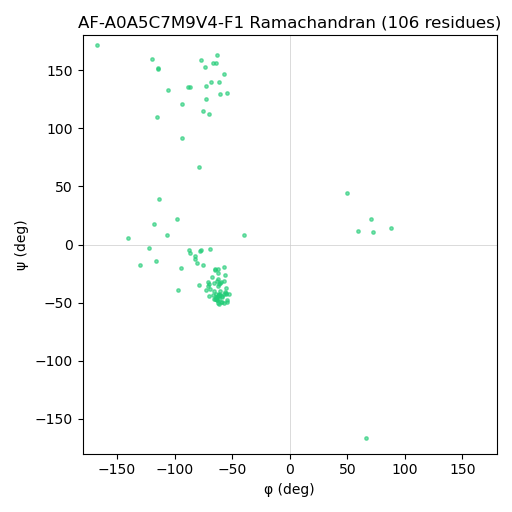0.578 1.00 55.62 88 ASN A N 1
ATOM 713 C CA . ASN A 1 88 ? -10.596 10.523 10.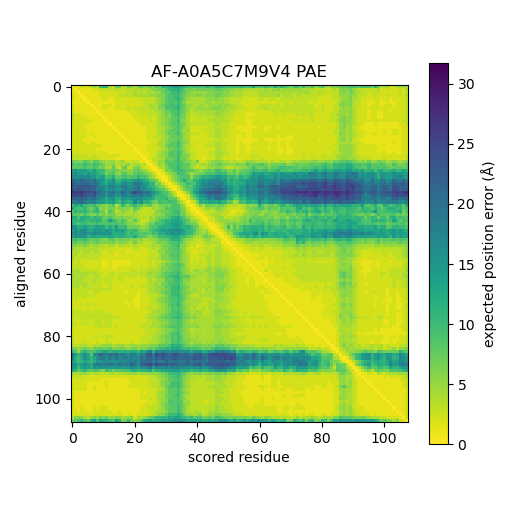367 1.00 55.62 88 ASN A CA 1
ATOM 714 C C . ASN A 1 88 ? -12.105 10.763 10.441 1.00 55.62 88 ASN A C 1
ATOM 716 O O . ASN A 1 88 ? -12.526 11.911 10.520 1.00 55.62 88 ASN A O 1
ATOM 720 N N . GLY A 1 89 ? -12.943 9.725 10.334 1.00 58.09 89 GLY A N 1
ATOM 721 C CA . GLY A 1 89 ? -14.376 9.912 10.063 1.00 58.09 89 GLY A CA 1
ATOM 722 C C . GLY A 1 89 ? -14.672 10.656 8.746 1.00 58.09 89 GLY A C 1
ATOM 723 O O . GLY A 1 89 ? -15.805 11.076 8.513 1.00 58.09 89 GLY A O 1
ATOM 724 N N . GLU A 1 90 ? -13.667 10.834 7.885 1.00 60.22 90 GLU A N 1
ATOM 725 C CA . GLU A 1 90 ? -13.744 11.670 6.693 1.00 60.22 90 GLU A CA 1
ATOM 726 C C . GLU A 1 90 ? -13.841 10.832 5.421 1.00 60.22 90 GLU A C 1
ATOM 728 O O . GLU A 1 90 ? -13.022 9.958 5.144 1.00 60.22 90 GLU A O 1
ATOM 733 N N . TRP A 1 91 ? -14.786 11.212 4.566 1.00 66.44 91 TRP A N 1
ATOM 734 C CA . TRP A 1 91 ? -14.903 10.720 3.192 1.00 66.44 91 TRP A CA 1
ATOM 735 C C . TRP A 1 91 ? -13.767 11.219 2.273 1.00 66.44 91 TRP A C 1
ATOM 737 O O . TRP A 1 91 ? -13.688 10.826 1.108 1.00 66.44 91 TRP A O 1
ATOM 747 N N . HIS A 1 92 ? -12.878 12.080 2.784 1.00 78.19 92 HIS A N 1
ATOM 748 C CA . HIS A 1 92 ? -11.845 12.800 2.035 1.00 78.19 92 HIS A CA 1
ATOM 749 C C . HIS A 1 92 ? -10.414 12.376 2.406 1.00 78.19 92 HIS A C 1
ATOM 751 O O . HIS A 1 92 ? -9.510 13.206 2.449 1.00 78.19 92 HIS A O 1
ATOM 757 N N . ALA A 1 93 ? -10.191 11.077 2.630 1.00 88.38 93 ALA A N 1
ATOM 758 C CA . ALA A 1 93 ? -8.859 10.546 2.918 1.00 88.38 93 ALA A CA 1
ATOM 759 C C . ALA A 1 93 ? -7.827 10.932 1.838 1.00 88.38 93 ALA A C 1
ATOM 761 O O . ALA A 1 93 ? -8.049 10.730 0.634 1.00 88.38 93 ALA A O 1
ATOM 762 N N . THR A 1 94 ? -6.687 11.453 2.296 1.00 92.50 94 THR A N 1
ATOM 763 C CA . THR A 1 94 ? -5.516 11.797 1.474 1.00 92.50 94 THR A CA 1
ATOM 764 C C . THR A 1 94 ? -4.900 10.561 0.809 1.00 92.50 94 THR A C 1
ATOM 766 O O . THR A 1 94 ? -5.138 9.428 1.231 1.00 92.50 94 THR A O 1
ATOM 769 N N . ALA A 1 95 ? -4.062 10.765 -0.214 1.00 93.62 95 ALA A N 1
ATOM 770 C CA . ALA A 1 95 ? -3.336 9.679 -0.885 1.00 93.62 95 ALA A CA 1
ATOM 771 C C . ALA A 1 95 ? -2.509 8.837 0.102 1.00 93.62 95 ALA A C 1
ATOM 773 O O . ALA A 1 95 ? -2.550 7.605 0.080 1.00 93.62 95 ALA A O 1
ATOM 774 N N . ARG A 1 96 ? 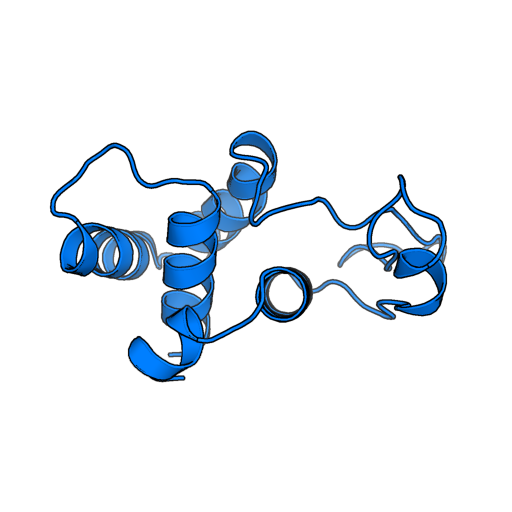-1.849 9.502 1.054 1.00 94.50 96 ARG A N 1
ATOM 775 C CA . ARG A 1 96 ? -1.109 8.842 2.124 1.00 94.50 96 ARG A CA 1
ATOM 776 C C . ARG A 1 96 ? -2.001 7.972 3.009 1.00 94.50 96 ARG A C 1
ATOM 778 O O . ARG A 1 96 ? -1.699 6.798 3.186 1.00 94.50 96 ARG A O 1
ATOM 785 N N . GLN A 1 97 ? -3.113 8.501 3.516 1.00 93.94 97 GLN A N 1
ATOM 786 C CA . GLN A 1 97 ? -4.032 7.738 4.375 1.00 93.94 97 GLN A CA 1
ATOM 787 C C . GLN A 1 97 ? -4.635 6.532 3.640 1.00 93.94 97 GLN A C 1
ATOM 789 O O . GLN A 1 97 ? -4.778 5.454 4.212 1.00 93.94 97 GLN A O 1
ATOM 794 N N . ARG A 1 98 ? -4.907 6.671 2.336 1.00 94.75 98 ARG A N 1
ATOM 795 C CA . ARG A 1 98 ? -5.302 5.547 1.470 1.00 94.75 98 ARG A CA 1
ATOM 796 C C . ARG A 1 98 ? -4.210 4.482 1.382 1.00 94.75 98 ARG A C 1
ATOM 798 O O . ARG A 1 98 ? -4.504 3.296 1.502 1.00 94.75 98 ARG A O 1
ATOM 805 N N . CYS A 1 99 ? -2.945 4.879 1.236 1.00 95.69 99 CYS A N 1
ATOM 806 C CA . CYS A 1 99 ? -1.816 3.945 1.272 1.00 95.69 99 CYS A CA 1
ATOM 807 C C . CYS A 1 99 ? -1.708 3.218 2.620 1.00 95.69 99 CYS A C 1
ATOM 809 O O . CYS A 1 99 ? -1.484 2.008 2.651 1.00 95.69 99 CYS A O 1
ATOM 811 N N . GLU A 1 100 ? -1.877 3.929 3.734 1.00 95.38 100 GLU A N 1
ATOM 812 C CA . GLU A 1 100 ? -1.820 3.350 5.080 1.00 95.38 100 GLU A CA 1
ATOM 813 C C . GLU A 1 100 ? -2.948 2.326 5.292 1.00 95.38 100 GLU A C 1
ATOM 815 O O . GLU A 1 100 ? -2.682 1.181 5.674 1.00 95.38 100 GLU A O 1
ATOM 820 N N . ALA A 1 101 ? -4.186 2.685 4.938 1.00 94.75 101 ALA A N 1
ATOM 821 C CA . ALA A 1 101 ? -5.332 1.779 4.974 1.00 94.75 101 ALA A CA 1
ATOM 822 C C . ALA A 1 101 ? -5.139 0.562 4.054 1.00 94.75 101 ALA A C 1
ATOM 824 O O . ALA A 1 101 ? -5.447 -0.567 4.444 1.00 94.75 101 ALA A O 1
ATOM 825 N N . PHE A 1 102 ? -4.572 0.755 2.859 1.00 96.44 102 PHE A N 1
ATOM 826 C CA . PHE A 1 102 ? -4.265 -0.336 1.934 1.00 96.44 102 PHE A CA 1
ATOM 827 C C . PHE A 1 102 ? -3.265 -1.323 2.543 1.00 96.44 102 PHE A C 1
ATOM 829 O O . PHE A 1 102 ? -3.498 -2.533 2.516 1.00 96.44 102 PHE A O 1
ATOM 836 N N . VAL A 1 103 ? -2.176 -0.824 3.139 1.00 96.88 103 VAL A N 1
ATOM 837 C CA . VAL A 1 103 ? -1.163 -1.665 3.795 1.00 96.88 103 VAL A CA 1
ATOM 838 C C . VAL A 1 103 ? -1.769 -2.460 4.949 1.00 96.88 103 VAL A C 1
ATOM 840 O O . VAL A 1 103 ? -1.488 -3.653 5.061 1.00 96.88 103 VAL A O 1
ATOM 843 N N . LEU A 1 104 ? -2.607 -1.835 5.780 1.00 95.56 104 LEU A N 1
ATOM 844 C CA . LEU A 1 104 ? -3.291 -2.519 6.882 1.00 95.56 104 LEU A CA 1
ATOM 845 C C . LEU A 1 104 ? -4.231 -3.615 6.377 1.00 95.56 104 LEU A C 1
ATOM 847 O O . LEU A 1 104 ? -4.195 -4.734 6.883 1.00 95.56 104 LEU A O 1
ATOM 851 N N . THR A 1 105 ? -5.002 -3.316 5.334 1.00 95.94 105 THR A N 1
ATOM 852 C CA . THR A 1 105 ? -5.968 -4.251 4.745 1.00 95.94 105 THR A CA 1
ATOM 853 C C . THR A 1 105 ? -5.290 -5.478 4.143 1.00 95.94 105 THR A C 1
ATOM 855 O O . THR A 1 105 ? -5.748 -6.602 4.310 1.00 95.94 105 THR A O 1
ATOM 858 N N . MET A 1 106 ? -4.180 -5.272 3.437 1.00 95.56 106 MET A N 1
ATOM 859 C CA . MET A 1 106 ? -3.499 -6.322 2.677 1.00 95.56 106 MET A CA 1
ATOM 860 C C . MET A 1 106 ? -2.567 -7.204 3.520 1.00 95.56 106 MET A C 1
ATOM 862 O O . MET A 1 106 ? -2.049 -8.192 3.003 1.00 95.56 106 MET A O 1
ATOM 866 N N . GLN A 1 107 ? -2.300 -6.830 4.775 1.00 87.81 107 GLN A N 1
ATOM 867 C CA . GLN A 1 107 ? -1.418 -7.561 5.695 1.00 87.81 107 GLN A CA 1
ATOM 868 C C . GLN A 1 107 ? -2.167 -8.322 6.802 1.00 87.81 107 GLN A C 1
ATOM 870 O O . GLN A 1 107 ? -1.511 -8.805 7.730 1.00 87.81 107 GLN A O 1
ATOM 875 N N . LYS A 1 108 ? -3.500 -8.395 6.727 1.00 68.31 108 LYS A N 1
ATOM 876 C CA . LYS A 1 108 ? -4.302 -9.367 7.483 1.00 68.31 108 LYS A CA 1
ATOM 877 C C . LYS A 1 108 ? -4.130 -10.763 6.883 1.00 68.31 108 LYS A C 1
ATOM 879 O O . LYS A 1 108 ? -4.062 -11.716 7.687 1.00 68.31 108 LYS A O 1
#